Protein AF-A0A251WK44-F1 (afdb_monomer_lite)

Structure (mmCIF, N/CA/C/O backbone):
data_AF-A0A251WK44-F1
#
_entry.id   AF-A0A251WK44-F1
#
loop_
_atom_site.group_PDB
_atom_site.id
_atom_site.type_symbol
_atom_site.label_atom_id
_atom_site.label_alt_id
_atom_site.label_comp_id
_atom_site.label_asym_id
_atom_site.label_entity_id
_atom_site.label_seq_id
_atom_site.pdbx_PDB_ins_code
_atom_site.Cartn_x
_atom_site.Cartn_y
_atom_site.Cartn_z
_atom_site.occupancy
_atom_site.B_iso_or_equiv
_atom_site.auth_seq_id
_atom_site.auth_comp_id
_atom_site.auth_asym_id
_atom_site.auth_atom_id
_atom_site.pdbx_PDB_model_num
ATOM 1 N N . MET A 1 1 ? -2.841 1.509 -3.367 1.00 89.69 1 MET A N 1
ATOM 2 C CA . MET A 1 1 ? -2.508 0.956 -4.698 1.00 89.69 1 MET A CA 1
ATOM 3 C C . MET A 1 1 ? -1.118 1.404 -5.090 1.00 89.69 1 MET A C 1
ATOM 5 O O . MET A 1 1 ? -0.701 2.439 -4.579 1.00 89.69 1 MET A O 1
ATOM 9 N N . PHE A 1 2 ? -0.430 0.660 -5.961 1.00 92.44 2 PHE A N 1
ATOM 10 C CA . PHE A 1 2 ? 0.971 0.929 -6.322 1.00 92.44 2 PHE A CA 1
ATOM 11 C C . PHE A 1 2 ? 1.822 1.105 -5.056 1.00 92.44 2 PHE A C 1
ATOM 13 O O . PHE A 1 2 ? 2.431 2.146 -4.814 1.00 92.44 2 PHE A O 1
ATOM 20 N N . ALA A 1 3 ? 1.680 0.144 -4.138 1.00 93.75 3 ALA A N 1
ATOM 21 C CA . ALA A 1 3 ? 2.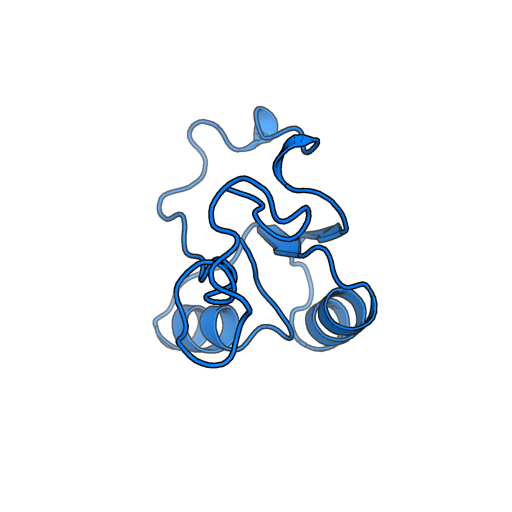149 0.270 -2.764 1.00 93.75 3 ALA A CA 1
ATOM 22 C C . ALA A 1 3 ? 3.681 0.241 -2.644 1.00 93.75 3 ALA A C 1
ATOM 24 O O . ALA A 1 3 ? 4.222 0.710 -1.634 1.00 93.75 3 ALA A O 1
ATOM 25 N N . GLY A 1 4 ? 4.371 -0.306 -3.645 1.00 93.56 4 GLY A N 1
ATOM 26 C CA . GLY A 1 4 ? 5.786 -0.625 -3.612 1.00 93.56 4 GLY A CA 1
ATOM 27 C C . GLY A 1 4 ? 6.142 -1.419 -2.355 1.00 93.56 4 GLY A C 1
ATOM 28 O O . GLY A 1 4 ? 5.342 -2.180 -1.812 1.00 93.56 4 GLY A O 1
ATOM 29 N N . ALA A 1 5 ? 7.332 -1.159 -1.818 1.00 94.69 5 ALA A N 1
ATOM 30 C CA . ALA A 1 5 ? 7.765 -1.701 -0.530 1.00 94.69 5 ALA A CA 1
ATOM 31 C C . ALA A 1 5 ? 7.001 -1.126 0.690 1.00 94.69 5 ALA A C 1
ATOM 33 O O . ALA A 1 5 ? 7.288 -1.501 1.825 1.00 94.69 5 ALA A O 1
ATOM 34 N N . GLY A 1 6 ? 6.037 -0.215 0.486 1.00 95.25 6 GLY A N 1
ATOM 35 C CA . GLY A 1 6 ? 5.146 0.281 1.538 1.00 95.25 6 GLY A CA 1
ATOM 36 C C . GLY A 1 6 ? 5.462 1.667 2.104 1.00 95.25 6 GLY A C 1
ATOM 37 O O . GLY A 1 6 ? 4.911 2.020 3.141 1.00 95.25 6 GLY A O 1
ATOM 38 N N . GLY A 1 7 ? 6.280 2.493 1.441 1.00 95.31 7 GLY A N 1
ATOM 39 C CA . GLY A 1 7 ? 6.649 3.832 1.938 1.00 95.31 7 GLY A CA 1
ATOM 40 C C . GLY A 1 7 ? 5.449 4.749 2.229 1.00 95.31 7 GLY A C 1
ATOM 41 O O . GLY A 1 7 ? 5.318 5.275 3.334 1.00 95.31 7 GLY A O 1
ATOM 42 N N . LEU A 1 8 ? 4.512 4.874 1.280 1.00 94.88 8 LEU A N 1
ATOM 43 C CA . LEU A 1 8 ? 3.268 5.634 1.486 1.00 94.88 8 LEU A CA 1
ATOM 44 C C . LEU A 1 8 ? 2.400 5.023 2.599 1.00 94.88 8 LEU A C 1
ATOM 46 O O . LEU A 1 8 ? 1.803 5.740 3.399 1.00 94.88 8 LEU A O 1
ATOM 50 N N . SER A 1 9 ? 2.360 3.691 2.673 1.00 96.19 9 SER A N 1
ATOM 51 C CA . SER A 1 9 ? 1.572 2.972 3.682 1.00 96.19 9 SER A CA 1
ATOM 52 C C . SER A 1 9 ? 2.132 3.167 5.090 1.00 96.19 9 SER A C 1
ATOM 54 O O . SER A 1 9 ? 1.362 3.278 6.040 1.00 96.19 9 SER A O 1
ATOM 56 N N . LEU A 1 10 ? 3.456 3.280 5.229 1.00 96.50 10 LEU A N 1
ATOM 57 C CA . LEU A 1 10 ? 4.106 3.617 6.492 1.00 96.50 10 LEU A CA 1
ATOM 58 C C . LEU A 1 10 ? 3.705 5.020 6.956 1.00 96.50 10 LEU A C 1
ATOM 60 O O . LEU A 1 10 ? 3.298 5.180 8.103 1.00 96.50 10 LEU A O 1
ATOM 64 N N . GLY A 1 11 ? 3.748 6.012 6.062 1.00 96.31 11 GLY A N 1
ATOM 65 C CA . GLY A 1 11 ? 3.318 7.378 6.375 1.00 96.31 11 GLY A CA 1
ATOM 66 C C . GLY A 1 11 ? 1.851 7.446 6.808 1.00 96.31 11 GLY A C 1
ATOM 67 O O . GLY A 1 11 ? 1.529 8.069 7.818 1.00 96.31 11 GLY A O 1
ATOM 68 N N . LEU A 1 12 ? 0.963 6.733 6.109 1.00 96.62 12 LEU A N 1
ATOM 69 C CA . LEU A 1 12 ? -0.451 6.633 6.486 1.00 96.62 12 LEU A CA 1
ATOM 70 C C . LEU A 1 12 ? -0.637 5.954 7.849 1.00 96.62 12 LEU A C 1
ATOM 72 O O . LEU A 1 12 ? -1.386 6.463 8.683 1.00 96.62 12 LEU A O 1
ATOM 76 N N . LYS A 1 13 ? 0.089 4.861 8.114 1.00 95.81 13 LYS A N 1
ATOM 77 C CA . LYS A 1 13 ? 0.098 4.193 9.424 1.00 95.81 13 LYS A CA 1
ATOM 78 C C . LYS A 1 13 ? 0.537 5.147 10.538 1.00 95.81 13 LYS A C 1
ATOM 80 O O 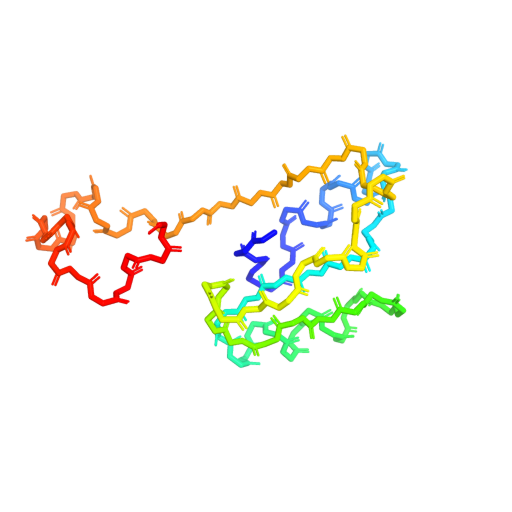. LYS A 1 13 ? -0.099 5.187 11.586 1.00 95.81 13 LYS A O 1
ATOM 85 N N . MET A 1 14 ? 1.585 5.939 10.306 1.00 96.94 14 MET A N 1
ATOM 86 C CA . MET A 1 14 ? 2.063 6.955 11.254 1.00 96.94 14 MET A CA 1
ATOM 87 C C . MET A 1 14 ? 1.037 8.072 11.486 1.00 96.94 14 MET A C 1
ATOM 89 O O . MET A 1 14 ? 0.937 8.582 12.596 1.00 96.94 14 MET A O 1
ATOM 93 N N . ALA A 1 15 ? 0.243 8.414 10.471 1.00 97.00 15 ALA A N 1
ATOM 94 C CA . ALA A 1 15 ? -0.858 9.371 10.573 1.00 97.00 15 ALA A CA 1
ATOM 95 C C . ALA A 1 15 ? -2.141 8.783 11.207 1.00 97.00 15 ALA A C 1
ATOM 97 O O . ALA A 1 15 ? -3.166 9.459 11.239 1.00 97.00 15 ALA A O 1
ATOM 98 N N . GLY A 1 16 ? -2.105 7.541 11.706 1.00 97.00 16 GLY A N 1
ATOM 99 C CA . GLY A 1 16 ? -3.228 6.892 12.393 1.00 97.00 16 GLY A CA 1
ATOM 100 C C . GLY A 1 16 ? -4.182 6.113 11.483 1.00 97.00 16 GLY A C 1
ATOM 101 O O . GLY A 1 16 ? -5.185 5.585 11.962 1.00 97.00 16 GLY A O 1
ATOM 102 N N . TRP A 1 17 ? -3.881 5.993 10.188 1.00 96.31 17 TRP A N 1
ATOM 103 C CA . TRP A 1 17 ? -4.689 5.198 9.265 1.00 96.31 17 TRP A CA 1
ATOM 104 C C . TRP A 1 17 ? -4.371 3.709 9.374 1.00 96.31 17 TRP A C 1
ATOM 106 O O . TRP A 1 17 ? -3.228 3.296 9.578 1.00 96.31 17 TRP A O 1
ATOM 116 N N . LYS A 1 18 ? -5.387 2.876 9.149 1.00 94.50 18 LYS A N 1
ATOM 117 C CA . LYS A 1 18 ? -5.234 1.425 9.054 1.00 94.50 18 LYS A CA 1
ATOM 118 C C . LYS A 1 18 ? -5.374 0.982 7.603 1.00 94.50 18 LYS A C 1
ATOM 120 O O . LYS A 1 18 ? -6.433 1.135 7.003 1.00 94.50 18 LYS A O 1
ATOM 125 N N . ALA A 1 19 ? -4.321 0.382 7.054 1.00 94.25 19 ALA A N 1
ATOM 126 C CA . ALA A 1 19 ? -4.389 -0.218 5.729 1.00 94.25 19 ALA A CA 1
ATOM 127 C C . ALA A 1 19 ? -5.238 -1.500 5.775 1.00 94.25 19 ALA A C 1
ATOM 129 O O . ALA A 1 19 ? -4.931 -2.428 6.521 1.00 94.25 19 ALA A O 1
ATOM 130 N N . LEU A 1 20 ? -6.302 -1.555 4.971 1.00 93.75 20 LEU A N 1
ATOM 131 C CA . LEU A 1 20 ? -7.099 -2.774 4.779 1.00 93.75 20 LEU A CA 1
ATOM 132 C C . LEU A 1 20 ? -6.509 -3.671 3.688 1.00 93.75 20 LEU A C 1
ATOM 134 O O . LEU A 1 20 ? -6.619 -4.896 3.751 1.00 93.75 20 LEU A O 1
ATOM 138 N N . LEU A 1 21 ? -5.901 -3.052 2.676 1.00 95.06 21 LEU A N 1
ATOM 139 C CA . LEU A 1 21 ? -5.395 -3.730 1.497 1.00 95.06 21 LEU A CA 1
ATOM 140 C C . LEU A 1 21 ? -4.301 -2.893 0.831 1.00 95.06 21 LEU A C 1
ATOM 142 O O . LEU A 1 21 ? -4.417 -1.671 0.731 1.00 95.06 21 LEU A O 1
ATOM 146 N N . ALA A 1 22 ? -3.266 -3.565 0.342 1.00 96.00 22 ALA A N 1
ATOM 147 C CA . ALA A 1 22 ? -2.252 -3.006 -0.540 1.00 96.00 22 ALA A CA 1
ATOM 148 C C . ALA A 1 22 ? -2.266 -3.755 -1.875 1.00 96.00 22 ALA A C 1
ATOM 150 O O . ALA A 1 22 ? -2.611 -4.934 -1.917 1.00 96.00 22 ALA A O 1
ATOM 151 N N . SER A 1 23 ? -1.911 -3.076 -2.963 1.00 95.75 23 SER A N 1
ATOM 152 C CA . SER A 1 23 ? -1.752 -3.707 -4.272 1.00 95.75 23 SER A CA 1
ATOM 153 C C . SER A 1 23 ? -0.474 -3.233 -4.935 1.00 95.75 23 SER A C 1
ATOM 155 O O . SER A 1 23 ? -0.173 -2.036 -4.880 1.00 95.75 23 SER A O 1
ATOM 157 N N . ASP A 1 24 ? 0.255 -4.161 -5.541 1.00 95.12 24 ASP A N 1
ATOM 158 C CA . ASP A 1 24 ? 1.413 -3.869 -6.377 1.00 95.12 24 ASP A CA 1
ATOM 159 C C . ASP A 1 24 ? 1.625 -4.971 -7.421 1.00 95.12 24 ASP A C 1
ATOM 161 O O . ASP A 1 24 ? 1.174 -6.102 -7.240 1.00 95.12 24 ASP A O 1
ATOM 165 N N . TYR A 1 25 ? 2.287 -4.629 -8.521 1.00 93.06 25 TYR A N 1
ATOM 166 C CA . TYR A 1 25 ? 2.608 -5.568 -9.591 1.00 93.06 25 TYR A CA 1
ATOM 167 C C . TYR A 1 25 ? 3.932 -6.294 -9.325 1.00 93.06 25 TYR A C 1
ATOM 169 O O . TYR A 1 25 ? 4.093 -7.445 -9.725 1.00 93.06 25 TYR A O 1
ATOM 177 N N . ASP A 1 26 ? 4.878 -5.632 -8.654 1.00 94.19 26 ASP A N 1
ATOM 178 C CA . ASP A 1 26 ? 6.216 -6.164 -8.419 1.00 94.19 26 ASP A CA 1
ATOM 179 C C . ASP A 1 26 ? 6.229 -7.143 -7.231 1.00 94.19 26 ASP A C 1
ATOM 181 O O . ASP A 1 26 ? 5.814 -6.822 -6.110 1.00 94.19 26 ASP A O 1
ATOM 185 N N . ALA A 1 27 ? 6.692 -8.369 -7.481 1.00 95.62 27 ALA A N 1
ATOM 186 C CA . ALA A 1 27 ? 6.683 -9.444 -6.492 1.00 95.62 27 ALA A CA 1
ATOM 187 C C . ALA A 1 27 ? 7.658 -9.188 -5.327 1.00 95.62 27 ALA A C 1
ATOM 189 O O . ALA A 1 27 ? 7.349 -9.522 -4.178 1.00 95.62 27 ALA A O 1
ATOM 190 N N . ASP A 1 28 ? 8.804 -8.550 -5.584 1.00 96.88 28 ASP A N 1
ATOM 191 C CA . ASP A 1 28 ? 9.792 -8.222 -4.551 1.00 96.88 28 ASP A CA 1
ATOM 192 C C . ASP A 1 28 ? 9.281 -7.102 -3.636 1.00 96.88 28 ASP A C 1
ATOM 194 O O . ASP A 1 28 ? 9.408 -7.172 -2.405 1.00 96.88 28 ASP A O 1
ATOM 198 N N . ALA A 1 29 ? 8.614 -6.105 -4.215 1.00 96.19 29 ALA A N 1
ATOM 199 C CA . ALA A 1 29 ? 7.891 -5.070 -3.495 1.00 96.19 29 ALA A CA 1
ATOM 200 C C . ALA A 1 29 ? 6.784 -5.676 -2.621 1.00 96.19 29 ALA A C 1
ATOM 202 O O . ALA A 1 29 ? 6.722 -5.386 -1.423 1.00 96.19 29 ALA A O 1
ATOM 203 N N . CYS A 1 30 ? 5.972 -6.585 -3.173 1.00 96.94 30 CYS A N 1
ATOM 204 C CA . CYS A 1 30 ? 4.933 -7.296 -2.426 1.00 96.94 30 CYS A CA 1
ATOM 205 C C . CYS A 1 30 ? 5.512 -8.134 -1.277 1.00 96.94 30 CYS A C 1
ATOM 207 O O . CYS A 1 30 ? 4.989 -8.104 -0.160 1.00 96.94 30 CYS A O 1
ATOM 209 N N . SER A 1 31 ? 6.602 -8.866 -1.517 1.00 97.12 31 SER A N 1
ATOM 210 C CA . SER A 1 31 ? 7.321 -9.640 -0.497 1.00 97.12 31 SER A CA 1
ATOM 211 C C . SER A 1 31 ? 7.825 -8.741 0.631 1.00 97.12 31 SER A C 1
ATOM 213 O O . SER A 1 31 ? 7.591 -9.021 1.810 1.00 97.12 31 SER A O 1
ATOM 215 N N . THR A 1 32 ? 8.443 -7.613 0.280 1.00 97.62 32 THR A N 1
ATOM 216 C CA . THR A 1 32 ? 8.919 -6.614 1.245 1.00 97.62 32 THR A CA 1
ATOM 217 C C . THR A 1 32 ? 7.762 -6.023 2.044 1.00 97.62 32 THR A C 1
ATOM 219 O O . THR A 1 32 ? 7.849 -5.932 3.267 1.00 97.62 32 THR A O 1
ATOM 222 N N . TYR A 1 33 ? 6.648 -5.688 1.392 1.00 97.88 33 TYR A N 1
ATOM 223 C CA . TYR A 1 33 ? 5.461 -5.169 2.062 1.00 97.88 33 TYR A CA 1
ATOM 224 C C . TYR A 1 33 ? 4.921 -6.168 3.094 1.00 97.88 33 TYR A C 1
ATOM 226 O O . TYR A 1 33 ? 4.730 -5.813 4.257 1.00 97.88 33 TYR A O 1
ATOM 234 N N . ARG A 1 34 ? 4.727 -7.438 2.703 1.00 97.12 34 ARG A N 1
ATOM 235 C CA . ARG A 1 34 ? 4.204 -8.493 3.594 1.00 97.12 34 ARG A CA 1
ATOM 236 C C . ARG A 1 34 ? 5.051 -8.675 4.852 1.00 97.12 34 ARG A C 1
ATOM 238 O O . ARG A 1 34 ? 4.492 -8.922 5.909 1.00 97.12 34 ARG A O 1
ATOM 245 N N . ARG A 1 35 ? 6.376 -8.526 4.749 1.00 96.81 35 ARG A N 1
ATOM 246 C CA . ARG A 1 35 ? 7.298 -8.640 5.895 1.00 96.81 35 ARG A CA 1
ATOM 247 C C . ARG A 1 35 ? 7.188 -7.488 6.897 1.00 96.81 35 ARG A C 1
ATOM 249 O O . ARG A 1 35 ? 7.597 -7.656 8.036 1.00 96.81 35 ARG A O 1
ATOM 256 N N . ASN A 1 36 ? 6.708 -6.320 6.470 1.00 95.38 36 ASN A N 1
ATOM 257 C CA . ASN A 1 36 ? 6.705 -5.098 7.284 1.00 95.38 36 ASN A CA 1
ATOM 258 C C . ASN A 1 36 ? 5.300 -4.675 7.752 1.00 95.38 36 ASN A C 1
ATOM 260 O O . ASN A 1 36 ? 5.166 -3.844 8.655 1.00 95.38 36 ASN A O 1
ATOM 264 N N . PHE A 1 37 ? 4.247 -5.223 7.142 1.00 95.62 37 PHE A N 1
ATOM 265 C CA . PHE A 1 37 ? 2.856 -4.847 7.390 1.00 95.62 37 PHE A CA 1
ATOM 266 C C . PHE A 1 37 ? 1.990 -6.075 7.683 1.00 95.62 37 PHE A C 1
ATOM 268 O O . PHE A 1 37 ? 1.175 -6.501 6.860 1.00 95.62 37 PHE A O 1
ATOM 275 N N . ASP A 1 38 ? 2.147 -6.611 8.891 1.00 91.75 38 ASP A N 1
ATOM 276 C CA . ASP A 1 38 ? 1.374 -7.757 9.365 1.00 91.75 38 ASP A CA 1
ATOM 277 C C . ASP A 1 38 ? -0.139 -7.514 9.292 1.00 91.75 38 ASP A C 1
ATOM 279 O O . ASP A 1 38 ? -0.653 -6.447 9.639 1.00 91.75 38 ASP A O 1
ATOM 283 N N . GLY A 1 39 ? -0.867 -8.538 8.844 1.00 89.88 39 GLY A N 1
ATOM 284 C CA . GLY A 1 39 ? -2.330 -8.526 8.773 1.00 89.88 39 GLY A CA 1
ATOM 285 C C . GLY A 1 39 ? -2.922 -7.693 7.632 1.00 89.88 39 GLY A C 1
ATOM 286 O O . GLY A 1 39 ? -4.146 -7.646 7.502 1.00 89.88 39 GLY A O 1
ATOM 287 N N . VAL A 1 40 ? -2.099 -7.065 6.785 1.00 94.69 40 VAL A N 1
ATOM 288 C CA . VAL A 1 40 ? -2.575 -6.363 5.587 1.00 94.69 40 VAL A CA 1
ATOM 289 C C . VAL A 1 40 ? -2.605 -7.327 4.405 1.00 94.69 40 VAL A C 1
ATOM 291 O O . VAL A 1 40 ? -1.598 -7.940 4.049 1.00 94.69 40 VAL A O 1
ATOM 294 N N . ARG A 1 41 ? -3.763 -7.445 3.749 1.00 94.19 41 ARG A N 1
ATOM 295 C CA . ARG A 1 41 ? -3.882 -8.222 2.510 1.00 94.19 41 ARG A CA 1
ATOM 296 C C . ARG A 1 41 ? -3.114 -7.522 1.387 1.00 94.19 41 ARG A C 1
ATOM 298 O O . ARG A 1 41 ? -3.383 -6.359 1.099 1.00 94.19 41 ARG A O 1
ATOM 305 N N . VAL A 1 42 ? -2.217 -8.247 0.720 1.00 95.88 42 VAL A N 1
ATOM 306 C CA . VAL A 1 42 ? -1.485 -7.760 -0.461 1.00 95.88 42 VAL A CA 1
ATOM 307 C C . VAL A 1 42 ? -2.033 -8.436 -1.714 1.00 95.88 42 VAL A C 1
ATOM 309 O O . VAL A 1 42 ? -1.959 -9.660 -1.834 1.00 95.88 42 VAL A O 1
ATOM 312 N N . LEU A 1 43 ? -2.596 -7.646 -2.627 1.00 95.25 43 LEU A N 1
ATOM 313 C CA . LEU A 1 43 ? -2.941 -8.072 -3.981 1.00 95.25 43 LEU A CA 1
ATOM 314 C C . LEU A 1 43 ? -1.723 -7.892 -4.883 1.00 95.25 43 LEU A C 1
ATOM 316 O O . LEU A 1 43 ? -1.358 -6.769 -5.218 1.00 95.25 43 LEU A O 1
ATOM 320 N N . GLU A 1 44 ? -1.108 -9.008 -5.248 1.00 96.00 44 GLU A N 1
ATOM 321 C CA . GLU A 1 44 ? 0.037 -9.046 -6.153 1.00 96.00 44 GLU A CA 1
ATOM 322 C C . GLU A 1 44 ? -0.450 -9.276 -7.586 1.00 96.00 44 GLU A C 1
ATOM 324 O O . GLU A 1 44 ? -1.174 -10.241 -7.846 1.00 96.00 44 GLU A O 1
ATOM 329 N N . GLY A 1 45 ? -0.085 -8.374 -8.495 1.00 91.69 45 GLY A N 1
ATOM 330 C CA . GLY A 1 45 ? -0.427 -8.440 -9.913 1.00 91.69 45 GLY A CA 1
ATOM 331 C C . GLY A 1 45 ? -1.091 -7.172 -10.456 1.00 91.69 45 GLY A C 1
ATOM 332 O O . GLY A 1 45 ? -1.141 -6.126 -9.811 1.00 91.69 45 GLY A O 1
ATOM 333 N N . ASP A 1 46 ? -1.590 -7.270 -11.689 1.00 90.31 46 ASP A N 1
ATOM 334 C CA . ASP A 1 46 ? -2.204 -6.149 -12.406 1.00 90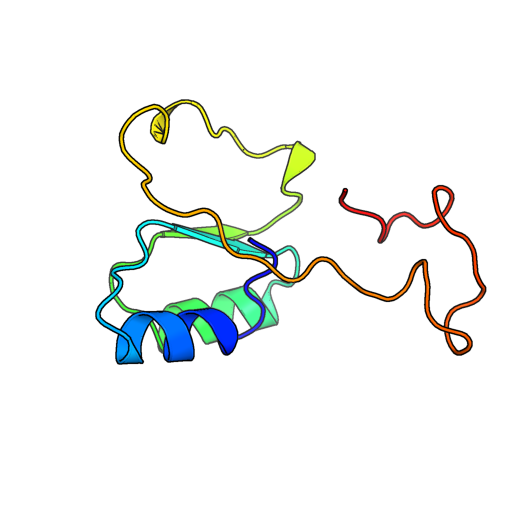.31 46 ASP A CA 1
ATOM 335 C C . ASP A 1 46 ? -3.510 -5.696 -11.730 1.00 90.31 46 AS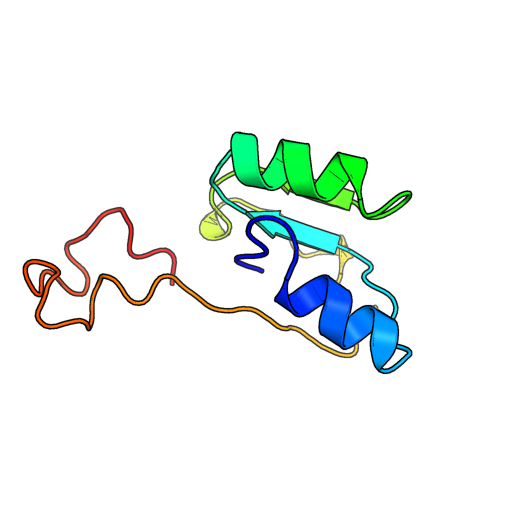P A C 1
ATOM 337 O O . ASP A 1 46 ? -4.494 -6.441 -11.658 1.00 90.31 46 ASP A O 1
ATOM 341 N N . VAL A 1 47 ? -3.532 -4.443 -11.271 1.00 89.38 47 VAL A N 1
ATOM 342 C CA . VAL A 1 47 ? -4.675 -3.821 -10.585 1.00 89.38 47 VAL A CA 1
ATOM 343 C C . VAL A 1 47 ? -5.945 -3.776 -11.440 1.00 89.38 47 VAL A C 1
ATOM 345 O O . VAL A 1 47 ? -7.045 -3.791 -10.886 1.00 89.38 47 VAL A O 1
ATOM 348 N N . ARG A 1 48 ? -5.822 -3.799 -12.774 1.00 87.69 48 ARG A N 1
ATOM 349 C CA . ARG A 1 48 ? -6.958 -3.840 -13.713 1.00 87.69 48 ARG A CA 1
ATOM 350 C C . ARG A 1 48 ? -7.693 -5.179 -13.682 1.00 87.69 48 ARG A C 1
ATOM 352 O O . ARG A 1 48 ? -8.848 -5.257 -14.088 1.00 87.69 48 ARG A O 1
ATOM 359 N N . ARG A 1 49 ? -7.028 -6.240 -13.212 1.00 88.81 49 ARG A N 1
ATOM 360 C CA . ARG A 1 49 ? -7.575 -7.605 -13.117 1.00 88.81 49 ARG A CA 1
ATOM 361 C C . ARG A 1 49 ? -8.051 -7.963 -11.710 1.00 88.81 49 ARG A C 1
ATOM 363 O O . ARG A 1 49 ? -8.585 -9.051 -11.508 1.00 88.81 49 ARG A O 1
ATOM 370 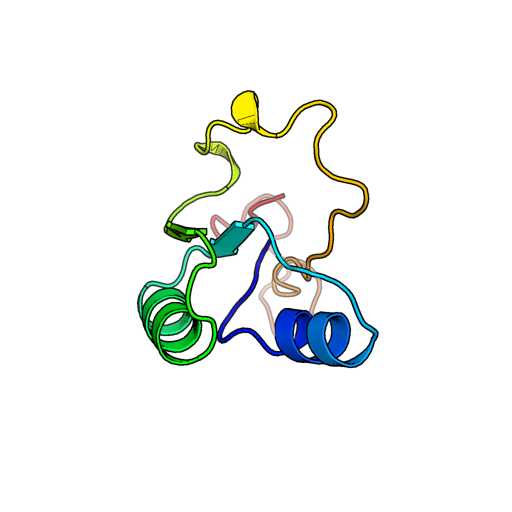N N . ALA A 1 50 ? -7.837 -7.084 -10.736 1.00 88.31 50 ALA A N 1
ATOM 371 C CA . ALA A 1 50 ? -8.237 -7.322 -9.361 1.00 88.31 50 ALA A CA 1
ATOM 372 C C . ALA A 1 50 ? -9.752 -7.131 -9.169 1.00 88.31 50 ALA A C 1
ATOM 374 O O . ALA A 1 50 ? -10.359 -6.213 -9.718 1.00 88.31 50 ALA A O 1
ATOM 375 N N . ASP A 1 51 ? -10.356 -7.989 -8.345 1.00 88.44 51 ASP A N 1
ATOM 376 C CA . ASP A 1 51 ? -11.739 -7.826 -7.898 1.00 88.44 51 ASP A CA 1
ATOM 377 C C . ASP A 1 51 ? -11.803 -6.912 -6.665 1.00 88.44 51 ASP A C 1
ATOM 379 O O . ASP A 1 51 ? -11.323 -7.246 -5.576 1.00 88.44 51 ASP A O 1
ATOM 383 N N . TRP A 1 52 ? -12.431 -5.753 -6.849 1.00 89.00 52 TRP A N 1
ATOM 384 C CA . TRP A 1 52 ? -12.578 -4.710 -5.835 1.00 89.00 52 TRP A CA 1
ATOM 385 C C . TRP A 1 52 ? -13.948 -4.709 -5.152 1.00 89.00 52 TRP A C 1
ATOM 387 O O . TRP A 1 52 ? -14.162 -3.946 -4.208 1.00 89.00 52 TRP A O 1
ATOM 397 N N . THR A 1 53 ? -14.890 -5.546 -5.597 1.00 89.44 53 THR A N 1
ATOM 398 C CA . THR A 1 53 ? -16.289 -5.511 -5.136 1.00 89.44 53 THR A CA 1
ATOM 399 C C . THR A 1 53 ? -16.411 -5.662 -3.619 1.00 89.44 53 THR A C 1
ATOM 401 O O . THR A 1 53 ? -17.202 -4.962 -2.983 1.00 89.44 53 THR A O 1
ATOM 404 N N . GLY A 1 54 ? -15.554 -6.489 -3.013 1.00 88.50 54 GLY A N 1
ATOM 405 C CA . GLY A 1 54 ? -15.512 -6.725 -1.569 1.00 88.50 54 GLY A CA 1
ATOM 406 C C . GLY A 1 54 ? -15.127 -5.512 -0.708 1.00 88.50 54 GLY A C 1
ATOM 407 O O . GLY A 1 54 ? -15.327 -5.569 0.511 1.00 88.50 54 GLY A O 1
ATOM 408 N N . LEU A 1 55 ? -14.602 -4.438 -1.314 1.00 89.62 55 LEU A N 1
ATOM 409 C CA . LEU A 1 55 ? -14.209 -3.186 -0.651 1.00 89.62 55 LEU A CA 1
ATOM 410 C C . LEU A 1 55 ? -15.307 -2.111 -0.661 1.00 89.62 55 LEU A C 1
ATOM 412 O O . LEU A 1 55 ? -15.185 -1.106 0.043 1.00 89.62 55 LEU A O 1
ATOM 416 N N . LYS A 1 56 ? -16.384 -2.296 -1.436 1.00 89.69 56 LYS A N 1
ATOM 417 C CA . LYS A 1 56 ? -17.449 -1.295 -1.574 1.00 89.69 56 LYS A CA 1
ATOM 418 C C . LYS A 1 56 ? -18.084 -0.983 -0.213 1.00 89.69 56 LYS A C 1
ATOM 420 O O . LYS A 1 56 ? -18.551 -1.885 0.477 1.00 89.69 56 LYS A O 1
ATOM 425 N N . GLY A 1 57 ? -18.091 0.298 0.163 1.00 92.75 57 GLY A N 1
ATOM 426 C CA . GLY A 1 57 ? -18.637 0.774 1.441 1.00 92.75 57 GLY A CA 1
ATOM 427 C C . GLY A 1 57 ? -17.786 0.454 2.678 1.00 92.75 57 GLY A C 1
ATOM 428 O O . GLY A 1 57 ? -18.274 0.625 3.788 1.00 92.75 57 GLY A O 1
ATOM 429 N N . LYS A 1 58 ? -16.544 -0.026 2.506 1.00 92.69 58 LYS A N 1
ATOM 430 C CA . LYS A 1 58 ? -15.622 -0.371 3.609 1.00 92.69 58 LYS A CA 1
ATOM 431 C C . LYS A 1 58 ? -14.327 0.444 3.616 1.00 92.69 58 LYS A C 1
ATOM 433 O O . LYS A 1 58 ? -13.476 0.210 4.466 1.00 92.69 58 LYS A O 1
ATOM 438 N N . VAL A 1 59 ? -14.135 1.313 2.626 1.00 92.88 59 VAL A N 1
ATOM 439 C CA . VAL A 1 59 ? -12.894 2.061 2.410 1.00 92.88 59 VAL A CA 1
ATOM 440 C C . VAL A 1 59 ? -13.200 3.548 2.453 1.00 92.88 59 VAL A C 1
ATOM 442 O O . VAL A 1 59 ? -13.967 4.039 1.628 1.00 92.88 59 VAL A O 1
ATOM 445 N N . ASP A 1 60 ? -12.555 4.247 3.381 1.00 95.44 60 ASP A N 1
ATOM 446 C CA . ASP A 1 60 ? -12.669 5.701 3.536 1.00 95.44 60 ASP A CA 1
ATOM 447 C C . ASP A 1 60 ? -11.637 6.466 2.689 1.00 95.44 60 ASP A C 1
ATOM 449 O O . ASP A 1 60 ? -11.836 7.631 2.355 1.00 95.44 60 ASP A O 1
ATOM 453 N N . LEU A 1 61 ? -10.526 5.811 2.327 1.00 93.75 61 LEU A N 1
ATOM 454 C CA . LEU A 1 61 ? -9.420 6.402 1.575 1.00 93.75 61 LEU A CA 1
ATOM 455 C C . LEU A 1 61 ? -8.814 5.400 0.588 1.00 93.75 61 LEU A C 1
ATOM 457 O O . LEU A 1 61 ? -8.418 4.296 0.961 1.00 93.75 61 LEU A O 1
ATOM 461 N N . VAL A 1 62 ? -8.640 5.841 -0.658 1.00 93.50 62 VAL A N 1
ATOM 462 C CA . VAL A 1 62 ? -7.765 5.187 -1.637 1.00 93.50 62 VAL A CA 1
ATOM 463 C C . VAL A 1 62 ? -6.536 6.066 -1.833 1.00 93.50 62 VAL A C 1
ATOM 465 O O . VAL A 1 62 ? -6.648 7.214 -2.246 1.00 93.50 62 VAL A O 1
ATOM 468 N N . ALA A 1 63 ? -5.358 5.516 -1.544 1.00 93.19 63 ALA A N 1
ATOM 469 C CA . ALA A 1 63 ? -4.077 6.186 -1.740 1.00 93.19 63 ALA A CA 1
ATOM 470 C C . ALA A 1 63 ? -3.180 5.349 -2.660 1.00 93.19 63 ALA A C 1
ATOM 472 O O . ALA A 1 63 ? -3.155 4.115 -2.564 1.00 93.19 63 ALA A O 1
ATOM 473 N N . GLY A 1 64 ? -2.439 6.001 -3.551 1.00 89.81 64 GLY A N 1
ATOM 474 C CA . GLY A 1 64 ? -1.487 5.333 -4.430 1.00 89.81 64 GLY A CA 1
ATOM 475 C C . GLY A 1 64 ? -0.677 6.305 -5.274 1.00 89.81 64 GLY A C 1
ATOM 476 O O . GLY A 1 64 ? -1.125 7.417 -5.538 1.00 89.81 64 GLY A O 1
ATOM 477 N N . GLY A 1 65 ? 0.517 5.872 -5.671 1.00 81.75 65 GLY A N 1
ATOM 478 C CA . GLY A 1 65 ? 1.399 6.602 -6.576 1.00 81.75 65 GLY A CA 1
ATOM 479 C C . GLY A 1 65 ? 1.610 5.786 -7.848 1.00 81.75 65 GLY A C 1
ATOM 480 O O . GLY A 1 65 ? 2.515 4.954 -7.851 1.00 81.75 65 GLY A O 1
ATOM 481 N N . PRO A 1 66 ? 0.778 5.951 -8.893 1.00 75.31 66 PRO A N 1
ATOM 482 C CA . PRO A 1 66 ? 0.972 5.233 -10.149 1.00 75.31 66 PRO A CA 1
ATOM 483 C C . PRO A 1 66 ? 2.356 5.542 -10.744 1.00 75.31 66 PRO A C 1
ATOM 485 O O . PRO A 1 66 ? 2.903 6.625 -10.503 1.00 75.31 66 PRO A O 1
ATOM 488 N N . PRO A 1 67 ? 2.952 4.606 -11.502 1.00 64.88 67 PRO A N 1
ATOM 489 C CA . PRO A 1 67 ? 4.291 4.781 -12.048 1.00 64.88 67 PRO A CA 1
ATOM 490 C C . PRO A 1 67 ? 4.372 6.051 -12.906 1.00 64.88 67 PRO A C 1
ATOM 492 O O . PRO A 1 67 ? 3.614 6.243 -13.847 1.00 64.88 67 PRO A O 1
ATOM 495 N N . CYS A 1 68 ? 5.339 6.918 -12.600 1.00 53.56 68 CYS A N 1
ATOM 496 C CA . CYS A 1 68 ? 5.562 8.198 -13.292 1.00 53.56 68 CYS A CA 1
ATOM 497 C C . CYS A 1 68 ? 6.232 8.034 -14.682 1.00 53.56 68 CYS A C 1
ATOM 499 O O . CYS A 1 68 ? 6.478 9.000 -15.404 1.00 53.56 68 CYS A O 1
ATOM 501 N N . GLN A 1 69 ? 6.542 6.797 -15.085 1.00 47.28 69 GLN A N 1
ATOM 502 C CA . GLN A 1 69 ? 7.280 6.475 -16.312 1.00 47.28 69 GLN A CA 1
ATOM 503 C C . GLN A 1 69 ? 6.617 6.924 -17.632 1.00 47.28 69 GLN A C 1
ATOM 505 O O . GLN A 1 69 ? 7.377 7.276 -18.538 1.00 47.28 69 GLN A O 1
ATOM 510 N N . PRO A 1 70 ? 5.278 7.020 -17.770 1.00 50.53 70 PRO A 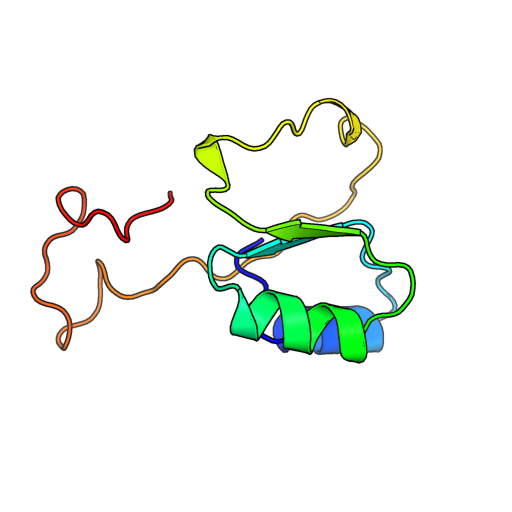N 1
ATOM 511 C CA . PRO A 1 70 ? 4.669 7.579 -18.977 1.00 50.53 70 PRO A CA 1
ATOM 512 C C . PRO A 1 70 ? 4.926 9.090 -19.155 1.00 50.53 70 PRO A C 1
ATOM 514 O O . PRO A 1 70 ? 4.773 9.595 -20.265 1.00 50.53 70 PRO A O 1
ATOM 517 N N . PHE A 1 71 ? 5.337 9.807 -18.094 1.00 49.00 71 PHE A N 1
ATOM 518 C CA . PHE A 1 71 ? 5.347 11.279 -18.038 1.00 49.00 71 PHE A CA 1
ATOM 519 C C . PHE A 1 71 ? 6.721 11.916 -17.751 1.00 49.00 71 PHE A C 1
ATOM 521 O O . PHE A 1 71 ? 6.853 13.139 -17.800 1.00 49.00 71 PHE A O 1
ATOM 528 N N . SER A 1 72 ? 7.758 11.125 -17.453 1.00 44.38 72 SER A N 1
ATOM 529 C CA . SER A 1 72 ? 9.107 11.644 -17.163 1.00 44.38 72 SER A CA 1
ATOM 530 C C . SER A 1 72 ? 9.979 11.757 -18.422 1.00 44.38 72 SER A C 1
ATOM 532 O O . SER A 1 72 ? 9.951 10.870 -19.267 1.00 44.38 72 SER A O 1
ATOM 534 N N . VAL A 1 73 ? 10.823 12.795 -18.508 1.00 49.53 73 VAL A N 1
ATOM 535 C CA . VAL A 1 73 ? 11.774 13.040 -19.622 1.00 49.53 73 VAL A CA 1
ATOM 536 C C . VAL A 1 73 ? 12.805 11.905 -19.800 1.00 49.53 73 VAL A C 1
ATOM 538 O O . VAL A 1 73 ? 13.361 11.742 -20.880 1.00 49.53 73 VAL A O 1
ATOM 541 N N . ALA A 1 74 ? 13.043 11.097 -18.761 1.00 52.94 74 ALA A N 1
ATOM 542 C CA . ALA A 1 74 ? 13.957 9.949 -18.787 1.00 52.94 74 ALA A CA 1
ATOM 543 C C . ALA A 1 74 ? 13.296 8.628 -19.241 1.00 52.94 74 ALA A C 1
ATOM 545 O O . ALA A 1 74 ? 13.993 7.653 -19.517 1.00 52.94 74 ALA A O 1
ATOM 546 N N . GLY A 1 75 ? 11.962 8.575 -19.313 1.00 46.34 75 GLY A N 1
ATOM 547 C CA . GLY A 1 75 ? 11.216 7.514 -19.989 1.00 46.34 75 GLY A CA 1
ATOM 548 C C . GLY A 1 75 ? 10.890 7.978 -21.404 1.00 46.34 75 GLY A C 1
ATOM 549 O O . GLY A 1 75 ? 10.634 9.155 -21.610 1.00 46.34 75 GLY A O 1
ATOM 550 N N . ASN A 1 76 ? 10.885 7.079 -22.387 1.00 53.53 76 ASN A N 1
ATOM 551 C CA . ASN A 1 76 ? 10.695 7.380 -23.819 1.00 53.53 76 ASN A CA 1
ATOM 552 C C . ASN A 1 76 ? 9.330 8.021 -24.205 1.00 53.53 76 ASN A C 1
ATOM 554 O O . ASN A 1 76 ? 8.911 7.871 -25.348 1.00 53.53 76 ASN A O 1
ATOM 558 N N . GLN A 1 77 ? 8.612 8.673 -23.279 1.00 51.88 77 GLN A N 1
ATOM 559 C CA . GLN A 1 77 ? 7.356 9.404 -23.488 1.00 51.88 77 GLN A CA 1
ATOM 560 C C . GLN A 1 77 ? 6.307 8.598 -24.263 1.00 51.88 77 GLN A C 1
ATOM 562 O O . GLN A 1 77 ? 5.582 9.125 -25.102 1.00 51.88 77 GLN A O 1
ATOM 567 N N . LYS A 1 78 ? 6.224 7.291 -23.993 1.00 54.06 78 LYS A N 1
ATOM 568 C CA . LYS A 1 78 ? 5.303 6.400 -24.708 1.00 54.06 78 LYS A CA 1
ATOM 569 C C . LYS A 1 78 ? 3.850 6.520 -24.244 1.00 54.06 78 LYS A C 1
ATOM 571 O O . LYS A 1 78 ? 2.989 5.931 -24.890 1.00 54.06 78 LYS A O 1
ATOM 576 N N . ALA A 1 79 ? 3.569 7.298 -23.191 1.00 53.84 79 ALA A N 1
ATOM 577 C CA . ALA A 1 79 ? 2.220 7.550 -22.679 1.00 53.84 79 ALA A CA 1
ATOM 578 C C . ALA A 1 79 ? 1.394 6.242 -22.623 1.00 53.84 79 ALA A C 1
ATOM 580 O O . ALA A 1 79 ? 1.870 5.243 -22.092 1.00 53.84 79 ALA A O 1
ATOM 581 N N . HIS A 1 80 ? 0.221 6.216 -23.255 1.00 52.12 80 HIS A N 1
ATOM 582 C CA . HIS A 1 80 ? -0.698 5.072 -23.302 1.00 52.12 80 HIS A CA 1
ATOM 583 C C . HIS A 1 80 ? -0.217 3.848 -24.106 1.00 52.12 80 HIS A C 1
ATOM 585 O O . HIS A 1 80 ? -0.931 2.853 -24.186 1.00 52.12 80 HIS A O 1
ATOM 591 N N . GLN A 1 81 ? 0.949 3.908 -24.753 1.00 53.31 81 GLN A N 1
ATOM 592 C CA . GLN A 1 81 ? 1.528 2.779 -25.496 1.00 53.31 81 GLN A CA 1
ATOM 593 C C . GLN A 1 81 ? 2.542 1.978 -24.669 1.00 53.31 81 GLN A C 1
ATOM 595 O O . GLN A 1 81 ? 3.186 1.069 -25.196 1.00 53.31 81 GLN A O 1
ATOM 600 N N . ASP A 1 82 ? 2.732 2.325 -23.397 1.00 54.34 82 ASP A N 1
ATOM 601 C CA . ASP A 1 82 ? 3.603 1.587 -22.493 1.00 54.34 82 ASP A CA 1
ATOM 602 C C . ASP A 1 82 ? 2.788 0.568 -21.690 1.00 54.34 82 ASP A C 1
ATOM 604 O O . ASP A 1 82 ? 1.858 0.939 -20.984 1.00 54.34 82 ASP A O 1
ATOM 608 N N . GLU A 1 83 ? 3.146 -0.717 -21.744 1.00 56.72 83 GLU A N 1
ATOM 609 C CA . GLU A 1 83 ? 2.481 -1.758 -20.940 1.00 56.72 83 GLU A CA 1
ATOM 610 C C . GLU A 1 83 ? 2.631 -1.539 -19.423 1.00 56.72 83 GLU A C 1
ATOM 612 O O . GLU A 1 83 ? 1.921 -2.155 -18.628 1.00 56.72 83 GLU A O 1
ATOM 617 N N . ARG A 1 84 ? 3.544 -0.648 -19.019 1.00 56.44 84 ARG A N 1
ATOM 618 C CA . ARG A 1 84 ? 3.730 -0.193 -17.636 1.00 56.44 84 ARG A CA 1
ATOM 619 C C . ARG A 1 84 ? 2.758 0.926 -17.244 1.00 56.44 84 ARG A C 1
ATOM 621 O O . ARG A 1 84 ? 2.748 1.314 -16.076 1.00 56.44 84 ARG A O 1
ATOM 628 N N . ASP A 1 85 ? 1.952 1.434 -18.180 1.00 57.31 85 ASP A N 1
ATOM 629 C CA . ASP A 1 85 ? 0.772 2.246 -17.882 1.00 57.31 85 ASP A CA 1
ATOM 630 C C . ASP A 1 85 ? -0.328 1.321 -17.337 1.00 57.31 85 ASP A C 1
ATOM 632 O O . ASP A 1 85 ? -0.908 0.482 -18.035 1.00 57.31 85 ASP A O 1
ATOM 636 N N . MET A 1 86 ? -0.533 1.415 -16.026 1.00 54.62 86 MET A N 1
ATOM 637 C CA . MET A 1 86 ? -1.471 0.593 -15.255 1.00 54.62 86 MET A CA 1
ATOM 638 C C . MET A 1 86 ? -2.678 1.411 -14.770 1.00 54.62 86 MET A C 1
ATOM 640 O O . MET A 1 86 ? -3.368 0.986 -13.838 1.00 54.62 86 MET A O 1
ATOM 644 N N . LEU A 1 87 ? -2.883 2.597 -15.355 1.00 55.91 87 LEU A N 1
ATOM 645 C CA . LEU A 1 87 ? -4.041 3.462 -15.136 1.00 55.91 87 LEU A CA 1
ATOM 646 C C . LEU A 1 87 ? -5.191 3.134 -16.097 1.00 55.91 87 LEU A C 1
ATOM 648 O O . LEU A 1 87 ? -4.937 2.576 -17.188 1.00 55.91 87 LEU A O 1
#

pLDDT: mean 83.62, std 17.74, range [44.38, 97.88]

Sequence (87 aa):
MFAGAGGLSLGLKMAGWKALLASDYDADACSTYRRNFDGVRVLEGDVRRADWTGLKGKVDLVAGGPPCQPFSVAGNQKAHQDERDML

Secondary structure (DSSP, 8-state):
---TTSHHHHHHHHTT---SEEEES-HHHHHHHHHHSTT-EEEES-GGGS--GGGTTT-S-------STTT-TTTT--GGG-TT---

Foldseek 3Di:
DQQFLNPVVVVCVVVVDDAQEAEHADPVRQVSNCVPRPPHHYHHRQPVPDDCVVCVPPDPDDDHDQDCQCPDPPHPVCNPNDPSPSD

Radius of gyration: 13.86 Å; chains: 1; bounding box: 33×23×38 Å